Protein AF-A0A7S2DSS5-F1 (afdb_monomer_lite)

Organism: NCBI:txid3111310

pLDDT: mean 73.94, std 18.76, range [40.56, 95.81]

Structure (mmCIF, N/CA/C/O backbone):
data_AF-A0A7S2DSS5-F1
#
_entry.id   AF-A0A7S2DSS5-F1
#
loop_
_atom_site.group_PDB
_atom_site.id
_atom_site.type_symbol
_atom_site.label_atom_id
_atom_site.label_alt_id
_atom_site.label_comp_id
_atom_site.label_asym_id
_atom_site.label_entity_id
_atom_site.label_seq_id
_atom_site.pdbx_PDB_ins_code
_atom_site.Cartn_x
_atom_site.Cartn_y
_atom_site.Cartn_z
_atom_site.occupancy
_atom_site.B_iso_or_equiv
_atom_site.auth_seq_id
_atom_site.auth_comp_id
_atom_site.auth_asym_id
_atom_site.auth_atom_id
_atom_site.pdbx_PDB_model_num
ATOM 1 N N . ALA A 1 1 ? -28.176 -1.230 -35.139 1.00 55.59 1 ALA A N 1
ATOM 2 C CA . ALA A 1 1 ? -26.857 -0.578 -35.234 1.00 55.59 1 ALA A CA 1
ATOM 3 C C . ALA A 1 1 ? -26.968 0.792 -34.585 1.00 55.59 1 ALA A C 1
ATOM 5 O O . ALA A 1 1 ? -27.750 1.563 -35.108 1.00 55.59 1 ALA A O 1
ATOM 6 N N . LEU A 1 2 ? -26.308 1.023 -33.441 1.00 51.38 2 LEU A N 1
ATOM 7 C CA . LEU A 1 2 ? -25.935 2.327 -32.844 1.00 51.38 2 LEU A CA 1
ATOM 8 C C . LEU A 1 2 ? -25.692 2.121 -31.335 1.00 51.38 2 LEU A C 1
ATOM 10 O O . LEU A 1 2 ? -26.620 2.319 -30.573 1.00 51.38 2 LEU A O 1
ATOM 14 N N . ILE A 1 3 ? -24.491 1.694 -30.916 1.00 51.97 3 ILE A N 1
ATOM 15 C CA . ILE A 1 3 ? -23.850 2.075 -29.632 1.00 51.97 3 ILE A CA 1
ATOM 16 C C . ILE A 1 3 ? -22.338 1.823 -29.796 1.00 51.97 3 ILE A C 1
ATOM 18 O O . ILE A 1 3 ? -21.829 0.750 -29.481 1.00 51.97 3 ILE A O 1
ATOM 22 N N . ARG A 1 4 ? -21.611 2.786 -30.363 1.00 50.44 4 ARG A N 1
ATOM 23 C CA . ARG A 1 4 ? -20.139 2.837 -30.362 1.00 50.44 4 ARG A CA 1
ATOM 24 C C . ARG A 1 4 ? -19.722 4.304 -30.360 1.00 50.44 4 ARG A C 1
ATOM 26 O O . ARG A 1 4 ? -19.337 4.789 -31.407 1.00 50.44 4 ARG A O 1
ATOM 33 N N . ASP A 1 5 ? -19.861 5.010 -29.236 1.00 52.84 5 ASP A N 1
ATOM 34 C CA . ASP A 1 5 ? -19.267 6.356 -29.121 1.00 52.84 5 ASP A CA 1
ATOM 35 C C . ASP A 1 5 ? -19.234 6.918 -27.688 1.00 52.84 5 ASP A C 1
ATOM 37 O O . ASP A 1 5 ? -19.815 7.957 -27.402 1.00 52.84 5 ASP A O 1
ATOM 41 N N . ILE A 1 6 ? -18.564 6.240 -26.745 1.00 56.16 6 ILE A N 1
ATOM 42 C CA . ILE A 1 6 ? -18.163 6.879 -25.471 1.00 56.16 6 ILE A CA 1
ATOM 43 C C . ILE A 1 6 ? -16.797 6.345 -25.017 1.00 56.16 6 ILE A C 1
ATOM 45 O O . ILE A 1 6 ? -16.679 5.705 -23.979 1.00 56.16 6 ILE A O 1
ATOM 49 N N . ILE A 1 7 ? -15.743 6.578 -25.804 1.00 50.06 7 ILE A N 1
ATOM 50 C CA . ILE A 1 7 ? -14.357 6.521 -25.306 1.00 50.06 7 ILE A CA 1
ATOM 51 C C . ILE A 1 7 ? -13.572 7.651 -25.983 1.00 50.06 7 ILE A C 1
ATOM 53 O O . ILE A 1 7 ? -13.015 7.473 -27.063 1.00 50.06 7 ILE A O 1
ATOM 57 N N . GLN A 1 8 ? -13.525 8.829 -25.354 1.00 49.34 8 GLN A N 1
ATOM 58 C CA . GLN A 1 8 ? -12.564 9.869 -25.730 1.00 49.34 8 GLN A CA 1
ATOM 59 C C . GLN A 1 8 ? -11.230 9.663 -24.984 1.00 49.34 8 GLN A C 1
ATOM 61 O O . GLN A 1 8 ? -11.233 9.484 -23.763 1.00 49.34 8 GLN A O 1
ATOM 66 N N . PRO A 1 9 ? -10.075 9.725 -25.674 1.00 49.22 9 PRO A N 1
ATOM 67 C CA . PRO A 1 9 ? -8.762 9.614 -25.051 1.00 49.22 9 PRO A CA 1
ATOM 68 C C . PRO A 1 9 ? -8.318 10.939 -24.409 1.00 49.22 9 PRO A C 1
ATOM 70 O O . PRO A 1 9 ? -8.118 11.953 -25.075 1.00 49.22 9 PRO A O 1
ATOM 73 N N . ARG A 1 10 ? -8.085 10.906 -23.092 1.00 48.00 10 ARG A N 1
ATOM 74 C CA . ARG A 1 10 ? -7.513 11.996 -22.281 1.00 48.00 10 ARG A CA 1
ATOM 75 C C . ARG A 1 10 ? -5.992 12.085 -22.480 1.00 48.00 10 ARG A C 1
ATOM 77 O O . ARG A 1 10 ? -5.217 11.859 -21.557 1.00 48.00 10 ARG A O 1
ATOM 84 N N . ALA A 1 11 ? -5.567 12.383 -23.703 1.00 49.56 11 ALA A N 1
ATOM 85 C CA . ALA A 1 11 ? -4.169 12.578 -24.065 1.00 49.56 11 ALA A CA 1
ATOM 86 C C . ALA A 1 11 ? -3.998 13.968 -24.678 1.00 49.56 11 ALA A C 1
ATOM 88 O O . ALA A 1 11 ? -4.192 14.114 -25.877 1.00 49.56 11 ALA A O 1
ATOM 89 N N . GLN A 1 12 ? -3.688 14.970 -23.844 1.00 51.69 12 GLN A N 1
ATOM 90 C CA . GLN A 1 12 ? -2.919 16.182 -24.186 1.00 51.69 12 GLN A CA 1
ATOM 91 C C . GLN A 1 12 ? -3.004 17.222 -23.057 1.00 51.69 12 GLN A C 1
ATOM 93 O O . GLN A 1 12 ? -3.982 17.955 -22.959 1.00 51.69 12 GLN A O 1
ATOM 98 N N . ARG A 1 13 ? -1.967 17.290 -22.211 1.00 50.69 13 ARG A N 1
ATOM 99 C CA . ARG A 1 13 ? -1.406 18.531 -21.631 1.00 50.69 13 ARG A CA 1
ATOM 100 C C . ARG A 1 13 ? -0.363 18.174 -20.578 1.00 50.69 13 ARG A C 1
ATOM 102 O O . ARG A 1 13 ? -0.703 17.997 -19.418 1.00 50.69 13 ARG A O 1
ATOM 109 N N . LEU A 1 14 ? 0.887 18.048 -21.006 1.00 45.59 14 LEU A N 1
ATOM 110 C CA . LEU A 1 14 ? 2.090 18.286 -20.196 1.00 45.59 14 LEU A CA 1
ATOM 111 C C . LEU A 1 14 ? 3.298 18.243 -21.143 1.00 45.59 14 LEU A C 1
ATOM 113 O O . LEU A 1 14 ? 4.186 17.406 -21.047 1.00 45.59 14 LEU A O 1
ATOM 117 N N . GLU A 1 15 ? 3.266 19.146 -22.118 1.00 48.09 15 GLU A N 1
ATOM 118 C CA . GLU A 1 15 ? 4.463 19.653 -22.785 1.00 48.09 15 GLU A CA 1
ATOM 119 C C . GLU A 1 15 ? 4.741 21.034 -22.176 1.00 48.09 15 GLU A C 1
ATOM 121 O O . GLU A 1 15 ? 3.801 21.760 -21.853 1.00 48.09 15 GLU A O 1
ATOM 126 N N . ALA A 1 16 ? 6.024 21.371 -22.054 1.00 46.16 16 ALA A N 1
ATOM 127 C CA . ALA A 1 16 ? 6.599 22.570 -21.437 1.00 46.16 16 ALA A CA 1
ATOM 128 C C . ALA A 1 16 ? 6.760 22.539 -19.903 1.00 46.16 16 ALA A C 1
ATOM 130 O O . ALA A 1 16 ? 5.975 23.104 -19.153 1.00 46.16 16 ALA A O 1
ATOM 131 N N . SER A 1 17 ? 7.871 21.965 -19.437 1.00 44.16 17 SER A N 1
ATOM 132 C CA . SER A 1 17 ? 8.962 22.816 -18.936 1.00 44.16 17 SER A CA 1
ATOM 133 C C . SER A 1 17 ? 10.224 21.972 -18.760 1.00 44.16 17 SER A C 1
ATOM 135 O O . SER A 1 17 ? 10.421 21.280 -17.763 1.00 44.16 17 SER A O 1
ATOM 137 N N . LYS A 1 18 ? 11.048 21.966 -19.808 1.00 53.09 18 LYS A N 1
ATOM 138 C CA . LYS A 1 18 ? 12.417 21.461 -19.772 1.00 53.09 18 LYS A CA 1
ATOM 139 C C . LYS A 1 18 ? 13.346 22.621 -19.386 1.00 53.09 18 LYS A C 1
ATOM 141 O O . LYS A 1 18 ? 13.105 23.748 -19.800 1.00 53.09 18 LYS A O 1
ATOM 146 N N . HIS A 1 19 ? 14.455 22.264 -18.740 1.00 43.84 19 HIS A N 1
ATOM 147 C CA . HIS A 1 19 ? 15.714 23.015 -18.615 1.00 43.84 19 HIS A CA 1
ATOM 148 C C . HIS A 1 19 ? 15.809 24.154 -17.587 1.00 43.84 19 HIS A C 1
ATOM 150 O O . HIS A 1 19 ? 15.475 25.297 -17.864 1.00 43.84 19 HIS A O 1
ATOM 156 N N . ALA A 1 20 ? 16.475 23.844 -16.474 1.00 46.91 20 ALA A N 1
ATOM 157 C CA . ALA A 1 20 ? 17.648 24.570 -15.970 1.00 46.91 20 ALA A CA 1
ATOM 158 C C . ALA A 1 20 ? 18.349 23.617 -14.973 1.00 46.91 20 ALA A C 1
ATOM 160 O O . ALA A 1 20 ? 17.708 23.147 -14.042 1.00 46.91 20 ALA A O 1
ATOM 161 N N . ALA A 1 21 ? 19.524 23.062 -15.302 1.00 46.91 21 ALA A N 1
ATOM 162 C CA . ALA A 1 21 ? 20.836 23.645 -14.972 1.00 46.91 21 ALA A CA 1
ATOM 163 C C . ALA A 1 21 ? 21.156 23.447 -13.471 1.00 46.91 21 ALA A C 1
ATOM 165 O O . ALA A 1 21 ? 20.310 23.680 -12.627 1.00 46.91 21 ALA A O 1
ATOM 166 N N . TYR A 1 22 ? 22.331 23.053 -13.005 1.00 45.12 22 TYR A N 1
ATOM 167 C CA . TYR A 1 22 ? 23.615 22.701 -13.587 1.00 45.12 22 TYR A CA 1
ATOM 168 C C . TYR A 1 22 ? 24.435 22.183 -12.391 1.00 45.12 22 TYR A C 1
ATOM 170 O O . TYR A 1 22 ? 24.311 22.688 -11.277 1.00 45.12 22 TYR A O 1
ATOM 178 N N . THR A 1 23 ? 25.240 21.159 -12.638 1.00 53.72 23 THR A N 1
ATOM 179 C CA . THR A 1 23 ? 26.451 20.745 -11.914 1.00 53.72 23 THR A CA 1
ATOM 180 C C . THR A 1 23 ? 27.024 21.702 -10.859 1.00 53.72 23 THR A C 1
ATOM 182 O O . THR A 1 23 ? 27.485 22.778 -11.217 1.00 53.72 23 THR A O 1
ATOM 185 N N . HIS A 1 24 ? 27.203 21.208 -9.625 1.00 58.50 24 HIS A N 1
ATOM 186 C CA . HIS A 1 24 ? 28.428 21.441 -8.847 1.00 58.50 24 HIS A CA 1
ATOM 187 C C . HIS A 1 24 ? 28.822 20.195 -8.044 1.00 58.50 24 HIS A C 1
ATOM 189 O O . HIS A 1 24 ? 28.318 19.898 -6.967 1.00 58.50 24 HIS A O 1
ATOM 195 N N . PHE A 1 25 ? 29.780 19.485 -8.629 1.00 52.50 25 PHE A N 1
ATOM 196 C CA . PHE A 1 25 ? 30.703 18.558 -7.998 1.00 52.50 25 PHE A CA 1
ATOM 197 C C . PHE A 1 25 ? 31.630 19.333 -7.048 1.00 52.50 25 PHE A C 1
ATOM 199 O O . PHE A 1 25 ? 32.259 20.307 -7.472 1.00 52.50 25 PHE A O 1
ATOM 206 N N . ARG A 1 26 ? 31.773 18.899 -5.790 1.00 45.66 26 ARG A N 1
ATOM 207 C CA . ARG A 1 26 ? 32.958 19.243 -4.991 1.00 45.66 26 ARG A CA 1
ATOM 208 C C . ARG A 1 26 ? 33.331 18.117 -4.031 1.00 45.66 26 ARG A C 1
ATOM 210 O O . ARG A 1 26 ? 32.626 17.826 -3.073 1.00 45.66 26 ARG A O 1
ATOM 217 N N . GLN A 1 27 ? 34.470 17.510 -4.345 1.00 52.31 27 GLN A N 1
ATOM 218 C CA . GLN A 1 27 ? 35.274 16.651 -3.484 1.00 52.31 27 GLN A CA 1
ATOM 219 C C . GLN A 1 27 ? 35.681 17.383 -2.196 1.00 52.31 27 GLN A C 1
ATOM 221 O O . GLN A 1 27 ? 35.938 18.588 -2.224 1.00 52.31 27 GLN A O 1
ATOM 226 N N . GLY A 1 28 ? 35.831 16.637 -1.100 1.00 40.56 28 GLY A N 1
ATOM 227 C CA . GLY A 1 28 ? 36.465 17.152 0.110 1.00 40.56 28 GLY A CA 1
ATOM 228 C C . GLY A 1 28 ? 36.503 16.164 1.274 1.00 40.56 28 GLY A C 1
ATOM 229 O O . GLY A 1 28 ? 35.614 16.179 2.110 1.00 40.56 28 GLY A O 1
ATOM 230 N N . SER A 1 29 ? 37.586 15.386 1.326 1.00 44.62 29 SER A N 1
ATOM 231 C CA . SER A 1 29 ? 38.354 15.067 2.544 1.00 44.62 29 SER A CA 1
ATOM 232 C C . SER A 1 29 ? 37.730 14.185 3.641 1.00 44.62 29 SER A C 1
ATOM 234 O O . SER A 1 29 ? 37.061 14.666 4.543 1.00 44.62 29 SER A O 1
ATOM 236 N N . SER A 1 30 ? 38.065 12.892 3.564 1.00 45.38 30 SER A N 1
ATOM 237 C CA . SER A 1 30 ? 38.854 12.079 4.518 1.00 45.38 30 SER A CA 1
ATOM 238 C C . SER A 1 30 ? 38.719 12.222 6.055 1.00 45.38 30 SER A C 1
ATOM 240 O O . SER A 1 30 ? 38.438 13.290 6.589 1.00 45.38 30 SER A O 1
ATOM 242 N N . PRO A 1 31 ? 38.989 11.115 6.784 1.00 60.66 31 PRO A N 1
ATOM 243 C CA . PRO A 1 31 ? 38.474 10.832 8.119 1.00 60.66 31 PRO A CA 1
ATOM 244 C C . PRO A 1 31 ? 39.375 11.383 9.228 1.00 60.66 31 PRO A C 1
ATOM 246 O O . PRO A 1 31 ? 40.586 11.506 9.047 1.00 60.66 31 PRO A O 1
ATOM 249 N N . SER A 1 32 ? 38.801 11.637 10.409 1.00 47.59 32 SER A N 1
ATOM 250 C CA . SER A 1 32 ? 39.594 11.872 11.616 1.00 47.59 32 SER A CA 1
ATOM 251 C C . SER A 1 32 ? 39.159 10.978 12.768 1.00 47.59 32 SER A C 1
ATOM 253 O O . SER A 1 32 ? 37.985 10.845 13.108 1.00 47.59 32 SER A O 1
ATOM 255 N N . SER A 1 33 ? 40.192 10.345 13.297 1.00 46.09 33 SER A N 1
ATOM 256 C CA . SER A 1 33 ? 40.263 9.302 14.296 1.00 46.09 33 SER A CA 1
ATOM 257 C C . SER A 1 33 ? 39.979 9.806 15.717 1.00 46.09 33 SER A C 1
ATOM 259 O O . SER A 1 33 ? 40.305 10.935 16.071 1.00 46.09 33 SER A O 1
ATOM 261 N N . SER A 1 34 ? 39.521 8.860 16.546 1.00 52.56 34 SER A N 1
ATOM 262 C CA . SER A 1 34 ? 39.812 8.692 17.983 1.00 52.56 34 SER A CA 1
ATOM 263 C C . SER A 1 34 ? 39.414 9.790 18.979 1.00 52.56 34 SER A C 1
ATOM 265 O O . SER A 1 34 ? 40.068 10.822 19.068 1.00 52.56 34 SER A O 1
ATOM 267 N N . ASN A 1 35 ? 38.516 9.440 19.913 1.00 49.06 35 ASN A N 1
ATOM 268 C CA . ASN A 1 35 ? 38.960 9.240 21.301 1.00 49.06 35 ASN A CA 1
ATOM 269 C C . ASN A 1 35 ? 37.958 8.417 22.145 1.00 49.06 35 ASN A C 1
ATOM 271 O O . ASN A 1 35 ? 36.765 8.723 22.131 1.00 49.06 35 ASN A O 1
ATOM 275 N N . PRO A 1 36 ? 38.413 7.415 22.921 1.00 60.03 36 PRO A N 1
ATOM 276 C CA . PRO A 1 36 ? 37.604 6.741 23.927 1.00 60.03 36 PRO A CA 1
ATOM 277 C C . PRO A 1 36 ? 37.648 7.518 25.251 1.00 60.03 36 PRO A C 1
ATOM 279 O O . PRO A 1 36 ? 38.687 8.051 25.641 1.00 60.03 36 PRO A O 1
ATOM 282 N N . ARG A 1 37 ? 36.538 7.539 25.995 1.00 52.72 37 ARG A N 1
ATOM 283 C CA . ARG A 1 37 ? 36.549 7.971 27.399 1.00 52.72 37 ARG A CA 1
ATOM 284 C C . ARG A 1 37 ? 35.699 7.023 28.246 1.00 52.72 37 ARG A C 1
ATOM 286 O O . ARG A 1 37 ? 34.478 7.035 28.105 1.00 52.72 37 ARG A O 1
ATOM 293 N N . PRO A 1 38 ? 36.308 6.205 29.120 1.00 62.97 38 PRO A N 1
ATOM 294 C CA . PRO A 1 38 ? 35.579 5.469 30.134 1.00 62.97 38 PRO A CA 1
ATOM 295 C C . PRO A 1 38 ? 35.431 6.372 31.363 1.00 62.97 38 PRO A C 1
ATOM 297 O O . PRO A 1 38 ? 36.423 6.799 31.949 1.00 62.97 38 PRO A O 1
ATOM 300 N N . HIS A 1 39 ? 34.197 6.660 31.770 1.00 59.38 39 HIS A N 1
ATOM 301 C CA . HIS A 1 39 ? 33.927 7.165 33.113 1.00 59.38 39 HIS A CA 1
ATOM 302 C C . HIS A 1 39 ? 33.005 6.191 33.837 1.00 59.38 39 HIS A C 1
ATOM 304 O O . HIS A 1 39 ? 31.851 5.995 33.467 1.00 59.38 39 HIS A O 1
ATOM 310 N N . GLN A 1 40 ? 33.582 5.554 34.854 1.00 55.81 40 GLN A N 1
ATOM 311 C CA . GLN A 1 40 ? 32.898 4.758 35.860 1.00 55.81 40 GLN A CA 1
ATOM 312 C C . GLN A 1 40 ? 32.123 5.647 36.848 1.00 55.81 40 GLN A C 1
ATOM 314 O O . GLN A 1 40 ? 32.639 6.690 37.239 1.00 55.81 40 GLN A O 1
ATOM 319 N N . ALA A 1 41 ? 30.986 5.093 37.307 1.00 49.59 41 ALA A N 1
ATOM 320 C CA . ALA A 1 41 ? 30.398 5.134 38.663 1.00 49.59 41 ALA A CA 1
ATOM 321 C C . ALA A 1 41 ? 29.916 6.505 39.217 1.00 49.59 41 ALA A C 1
ATOM 323 O O . ALA A 1 41 ? 30.581 7.515 39.015 1.00 49.59 41 ALA A O 1
ATOM 324 N N . PRO A 1 42 ? 28.765 6.572 39.934 1.00 56.28 42 PRO A N 1
ATOM 325 C CA . PRO A 1 42 ? 28.512 5.760 41.128 1.00 56.28 42 PRO A CA 1
ATOM 326 C C . PRO A 1 42 ? 27.135 5.081 41.224 1.00 56.28 42 PRO A C 1
ATOM 328 O O . PRO A 1 42 ? 26.122 5.529 40.692 1.00 56.28 42 PRO A O 1
ATOM 331 N N . GLN A 1 43 ? 27.132 3.985 41.987 1.00 67.69 43 GLN A N 1
ATOM 332 C CA . GLN A 1 43 ? 25.953 3.427 42.638 1.00 67.69 43 GLN A CA 1
ATOM 333 C C . GLN A 1 43 ? 25.302 4.478 43.540 1.00 67.69 43 GLN A C 1
ATOM 335 O O . GLN A 1 43 ? 26.025 5.196 44.217 1.00 67.69 43 GLN A O 1
ATOM 340 N N . PHE A 1 44 ? 23.971 4.523 43.589 1.00 57.38 44 PHE A N 1
ATOM 341 C CA . PHE A 1 44 ? 23.166 4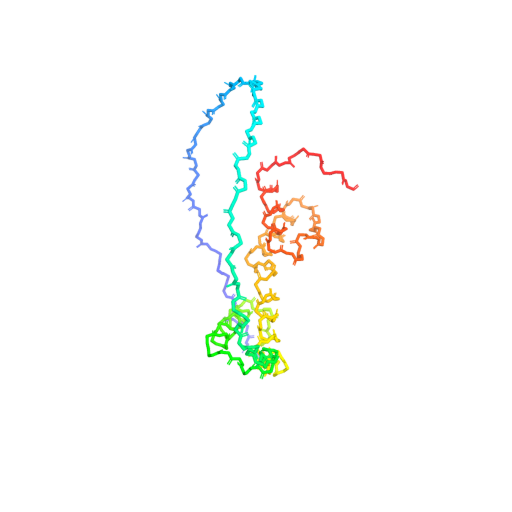.576 44.818 1.00 57.38 44 PHE A CA 1
ATOM 342 C C . PHE A 1 44 ? 21.701 4.828 44.444 1.00 57.38 44 PHE A C 1
ATOM 344 O O . PHE A 1 44 ? 21.374 5.856 43.859 1.00 57.38 44 PHE A O 1
ATOM 351 N N . ARG A 1 45 ? 20.820 3.907 44.845 1.00 51.94 45 ARG A N 1
ATOM 352 C CA . ARG A 1 45 ? 19.738 4.130 45.824 1.00 51.94 45 ARG A CA 1
ATOM 353 C C . ARG A 1 45 ? 18.635 3.103 45.575 1.00 51.94 45 ARG A C 1
ATOM 355 O O . ARG A 1 45 ? 17.784 3.273 44.710 1.00 51.94 45 ARG A O 1
ATOM 362 N N . GLN A 1 46 ? 18.666 2.032 46.367 1.00 60.91 46 GLN A N 1
ATOM 363 C CA . GLN A 1 46 ? 17.504 1.173 46.559 1.00 60.91 46 GLN A CA 1
ATOM 364 C C . GLN A 1 46 ? 16.377 2.045 47.122 1.00 60.91 46 GLN A C 1
ATOM 366 O O . GLN A 1 46 ? 16.459 2.520 48.255 1.00 60.91 46 GLN A O 1
ATOM 371 N N . GLN A 1 47 ? 15.349 2.300 46.318 1.00 62.91 47 GLN A N 1
ATOM 372 C CA . GLN A 1 47 ? 14.056 2.724 46.829 1.00 62.91 47 GLN A CA 1
ATOM 373 C C . GLN A 1 47 ? 13.072 1.592 46.580 1.00 62.91 47 GLN A C 1
ATOM 375 O O . GLN A 1 47 ? 12.845 1.161 45.450 1.00 62.91 47 GLN A O 1
ATOM 380 N N . HIS A 1 48 ? 12.564 1.088 47.699 1.00 59.06 48 HIS A N 1
ATOM 381 C CA . HIS A 1 48 ? 11.513 0.100 47.821 1.00 59.06 48 HIS A CA 1
ATOM 382 C C . HIS A 1 48 ? 10.354 0.462 46.895 1.00 59.06 48 HIS A C 1
ATOM 384 O O . HIS A 1 48 ? 9.584 1.383 47.165 1.00 59.06 48 HIS A O 1
ATOM 390 N N . SER A 1 49 ? 10.258 -0.261 45.783 1.00 57.19 49 SER A N 1
ATOM 391 C CA . SER A 1 49 ? 9.077 -0.220 44.936 1.00 57.19 49 SER A CA 1
ATOM 392 C C . SER A 1 49 ? 7.991 -0.981 45.678 1.00 57.19 49 SER A C 1
ATOM 394 O O . SER A 1 49 ? 8.044 -2.203 45.804 1.00 57.19 49 SER A O 1
ATOM 396 N N . PHE A 1 50 ? 7.048 -0.233 46.242 1.00 51.97 50 PHE A N 1
ATOM 397 C CA . PHE A 1 50 ? 5.768 -0.775 46.656 1.00 51.97 50 PHE A CA 1
ATOM 398 C C . PHE A 1 50 ? 5.175 -1.493 45.447 1.00 51.97 50 PHE A C 1
ATOM 400 O O . PHE A 1 50 ? 5.011 -0.883 44.391 1.00 51.97 50 PHE A O 1
ATOM 407 N N . ALA A 1 51 ? 4.911 -2.791 45.596 1.00 53.50 51 ALA A N 1
ATOM 408 C CA . ALA A 1 51 ? 4.154 -3.561 44.630 1.00 53.50 51 ALA A CA 1
ATOM 409 C C . ALA A 1 51 ? 2.777 -2.902 44.499 1.00 53.50 51 ALA A C 1
ATOM 411 O O . ALA A 1 51 ? 1.900 -3.077 45.345 1.00 53.50 51 ALA A O 1
ATOM 412 N N . THR A 1 52 ? 2.623 -2.072 43.469 1.00 65.06 52 THR A N 1
ATOM 413 C CA . THR A 1 52 ? 1.317 -1.646 42.984 1.00 65.06 52 THR A CA 1
ATOM 414 C C . THR A 1 52 ? 0.493 -2.909 42.764 1.00 65.06 52 THR A C 1
ATOM 416 O O . THR A 1 52 ? 1.027 -3.859 42.180 1.00 65.06 52 THR A O 1
ATOM 419 N N . PRO A 1 53 ? -0.757 -2.967 43.252 1.00 54.91 53 PRO A N 1
ATOM 420 C CA . PRO A 1 53 ? -1.611 -4.115 43.013 1.00 54.91 53 PRO A CA 1
ATOM 421 C C . PRO A 1 53 ? -1.639 -4.360 41.511 1.00 54.91 53 PRO A C 1
ATOM 423 O O . PRO A 1 53 ? -1.881 -3.430 40.744 1.00 54.91 53 PRO A O 1
ATOM 426 N N . THR A 1 54 ? -1.301 -5.588 41.126 1.00 60.41 54 THR A N 1
ATOM 427 C CA . THR A 1 54 ? -1.379 -6.102 39.765 1.00 60.41 54 THR A CA 1
ATOM 428 C C . THR A 1 54 ? -2.776 -5.804 39.241 1.00 60.41 54 THR A C 1
ATOM 430 O O . THR A 1 54 ? -3.726 -6.537 39.517 1.00 60.41 54 THR A O 1
ATOM 433 N N . GLU A 1 55 ? -2.908 -4.673 38.552 1.00 60.31 55 GLU A N 1
ATOM 434 C CA . GLU A 1 55 ? -4.063 -4.354 37.741 1.00 60.31 55 GLU A CA 1
ATOM 435 C C . GLU A 1 55 ? -4.181 -5.528 36.782 1.00 60.31 55 GLU A C 1
ATOM 437 O O . GLU A 1 55 ? -3.248 -5.843 36.042 1.00 60.31 55 GLU A O 1
ATOM 442 N N . PHE A 1 56 ? -5.268 -6.276 36.932 1.00 56.56 56 PHE A N 1
ATOM 443 C CA . PHE A 1 56 ? -5.589 -7.420 36.106 1.00 56.56 56 PHE A CA 1
ATOM 444 C C . PHE A 1 56 ? -5.786 -6.851 34.696 1.00 56.56 56 PHE A C 1
ATOM 446 O O . PHE A 1 56 ? -6.887 -6.428 34.346 1.00 56.56 56 PHE A O 1
ATOM 453 N N . GLU A 1 57 ? -4.695 -6.716 33.932 1.00 56.97 57 GLU A N 1
ATOM 454 C CA . GLU A 1 57 ? -4.727 -6.291 32.539 1.00 56.97 57 GLU A CA 1
ATOM 455 C C . GLU A 1 57 ? -5.560 -7.334 31.808 1.00 56.97 57 GLU A C 1
ATOM 457 O O . GLU A 1 57 ? -5.085 -8.410 31.440 1.00 56.97 57 GLU A O 1
ATOM 462 N N . ALA A 1 58 ? -6.845 -7.026 31.646 1.00 61.94 58 ALA A N 1
ATOM 463 C CA . ALA A 1 58 ? -7.707 -7.764 30.754 1.00 61.94 58 ALA A CA 1
ATOM 464 C C . ALA A 1 58 ? -6.980 -7.849 29.403 1.00 61.94 58 ALA A C 1
ATOM 466 O O . ALA A 1 58 ? -6.449 -6.830 28.941 1.00 61.94 58 ALA A O 1
ATOM 467 N N . PRO A 1 59 ? -6.907 -9.038 28.782 1.00 61.72 59 PRO A N 1
ATOM 468 C CA . PRO A 1 59 ? -6.172 -9.222 27.543 1.00 61.72 59 PRO A CA 1
ATOM 469 C C . PRO A 1 59 ? -6.692 -8.219 26.510 1.00 61.72 59 PRO A C 1
ATOM 471 O O . PRO A 1 59 ? -7.826 -8.314 26.033 1.00 61.72 59 PRO A O 1
ATOM 474 N N . LYS A 1 60 ? -5.856 -7.223 26.185 1.00 60.34 60 LYS A N 1
ATOM 475 C CA . LYS A 1 60 ? -6.164 -6.105 25.274 1.00 60.34 60 LYS A CA 1
ATOM 476 C C . LYS A 1 60 ? -6.662 -6.574 23.896 1.00 60.34 60 LYS A C 1
ATOM 478 O O . LYS A 1 60 ? -7.304 -5.793 23.194 1.00 60.34 60 LYS A O 1
ATOM 483 N N . SER A 1 61 ? -6.434 -7.841 23.546 1.00 61.47 61 SER A N 1
ATOM 484 C CA . SER A 1 61 ? -6.897 -8.514 22.327 1.00 61.47 61 SER A CA 1
ATOM 485 C C . SER A 1 61 ? -8.423 -8.646 22.191 1.00 61.47 61 SER A C 1
ATOM 487 O O . SER A 1 61 ? -8.906 -8.829 21.078 1.00 61.47 61 SER A O 1
ATOM 489 N N . GLN A 1 62 ? -9.211 -8.506 23.267 1.00 68.44 62 GLN A N 1
ATOM 490 C CA . GLN A 1 62 ? -10.687 -8.571 23.192 1.00 68.44 62 GLN A CA 1
ATOM 491 C C . GLN A 1 62 ? -11.394 -7.210 23.170 1.00 68.44 62 GLN A C 1
ATOM 493 O O . GLN A 1 62 ? -12.624 -7.152 23.156 1.00 68.44 62 GLN A O 1
ATOM 498 N N . MET A 1 63 ? -10.657 -6.098 23.156 1.00 77.56 63 MET A N 1
ATOM 499 C CA . MET A 1 63 ? -11.303 -4.791 23.071 1.00 77.56 63 MET A CA 1
ATOM 500 C C . MET A 1 63 ? -11.909 -4.573 21.681 1.00 77.56 63 MET A C 1
ATOM 502 O O . MET A 1 63 ? -11.296 -4.881 20.654 1.00 77.56 63 MET A O 1
ATOM 506 N N . ALA A 1 64 ? -13.110 -3.992 21.662 1.00 87.62 64 ALA A N 1
ATOM 507 C CA . ALA A 1 64 ? -13.748 -3.552 20.431 1.00 87.62 64 ALA A CA 1
ATOM 508 C C . ALA A 1 64 ? -12.837 -2.558 19.672 1.00 87.62 64 ALA A C 1
ATOM 510 O O . ALA A 1 64 ? -12.124 -1.766 20.305 1.00 87.62 64 ALA A O 1
ATOM 511 N N . PRO A 1 65 ? -12.845 -2.576 18.327 1.00 90.62 65 PRO A N 1
ATOM 512 C CA . PRO A 1 65 ? -12.152 -1.588 17.510 1.00 90.62 65 PRO A CA 1
ATOM 513 C C . PRO A 1 65 ? -12.524 -0.161 17.902 1.00 90.62 65 PRO A C 1
ATOM 515 O O . PRO A 1 65 ? -13.688 0.155 18.149 1.00 90.62 65 PRO A O 1
ATOM 518 N N . THR A 1 66 ? -11.542 0.736 17.902 1.00 93.19 66 THR A N 1
ATOM 519 C CA . THR A 1 66 ? -11.828 2.156 18.122 1.00 93.19 66 THR A CA 1
ATOM 520 C C . THR A 1 66 ? -12.485 2.772 16.885 1.00 93.19 66 THR A C 1
ATOM 522 O O . THR A 1 66 ? -12.175 2.409 15.748 1.00 93.19 66 THR A O 1
ATOM 525 N N . GLU A 1 67 ? -13.338 3.780 17.084 1.00 94.62 67 GLU A N 1
ATOM 526 C CA . GLU A 1 67 ? -13.988 4.505 15.982 1.00 94.62 67 GLU A CA 1
ATOM 527 C C . GLU A 1 67 ? -12.967 5.105 14.997 1.00 94.62 67 GLU A C 1
ATOM 529 O O . GLU A 1 67 ? -13.170 5.101 13.782 1.00 94.62 67 GLU A O 1
ATOM 534 N N . LYS A 1 68 ? -11.814 5.558 15.508 1.00 93.69 68 LYS A N 1
ATOM 535 C CA . LYS A 1 68 ? -10.712 6.074 14.686 1.00 93.69 68 LYS A CA 1
ATOM 536 C C . LYS A 1 68 ? -10.151 5.013 13.737 1.00 93.69 68 LYS A C 1
ATOM 538 O O . LYS A 1 68 ? -9.924 5.327 12.572 1.00 93.69 68 LYS A O 1
ATOM 543 N N . GLN A 1 69 ? -9.950 3.782 14.210 1.00 93.44 69 GLN A N 1
ATOM 544 C CA . GLN A 1 69 ? -9.467 2.678 13.373 1.00 93.44 69 GLN A CA 1
ATOM 545 C C . GLN A 1 69 ? -10.496 2.313 12.300 1.00 93.44 69 GLN A C 1
ATOM 547 O O . GLN A 1 69 ? -10.138 2.210 11.130 1.00 93.44 69 GLN A O 1
ATOM 552 N N . LEU A 1 70 ? -11.780 2.217 12.664 1.00 93.88 70 LEU A N 1
ATOM 553 C CA . LEU A 1 70 ? -12.861 1.950 11.707 1.00 93.88 70 LEU A CA 1
ATOM 554 C C . LEU A 1 70 ? -12.938 3.025 10.616 1.00 93.88 70 LEU A C 1
ATOM 556 O O . LEU A 1 70 ? -13.037 2.706 9.432 1.00 93.88 70 LEU A O 1
ATOM 560 N N . ASN A 1 71 ? -12.851 4.301 10.997 1.00 95.12 71 ASN A N 1
ATOM 561 C CA . ASN A 1 71 ? -12.846 5.407 10.043 1.00 95.12 71 ASN A CA 1
ATOM 562 C C . ASN A 1 71 ? -11.600 5.402 9.146 1.00 95.12 71 ASN A C 1
ATOM 564 O O . ASN A 1 71 ? -11.705 5.742 7.967 1.00 95.12 71 ASN A O 1
ATOM 568 N N . LEU A 1 72 ? -10.434 5.011 9.669 1.00 93.94 72 LEU A N 1
ATOM 569 C CA . LEU A 1 72 ? -9.212 4.888 8.875 1.00 93.94 72 LEU A CA 1
ATOM 570 C C . LEU A 1 72 ? -9.318 3.751 7.850 1.00 93.94 72 LEU A C 1
ATOM 572 O O . LEU A 1 72 ? -9.050 3.987 6.675 1.00 93.94 72 LEU A O 1
ATOM 576 N N . VAL A 1 73 ? -9.780 2.565 8.258 1.00 94.44 73 VAL A N 1
ATOM 577 C CA . VAL A 1 73 ? -9.991 1.429 7.344 1.00 94.44 73 VAL A CA 1
ATOM 578 C C . VAL A 1 73 ? -10.975 1.786 6.240 1.00 94.44 73 VAL A C 1
ATOM 580 O O . VAL A 1 73 ? -10.673 1.561 5.075 1.00 94.44 73 VAL A O 1
ATOM 583 N N . LYS A 1 74 ? -12.115 2.409 6.569 1.00 93.38 74 LYS A N 1
ATOM 584 C CA . LYS A 1 74 ? -13.094 2.852 5.561 1.00 93.38 74 LYS A CA 1
ATOM 585 C C . LYS A 1 74 ? -12.472 3.791 4.526 1.00 93.38 74 LYS A C 1
ATOM 587 O O . LYS A 1 74 ? -12.732 3.638 3.337 1.00 93.38 74 LYS A O 1
ATOM 592 N N . L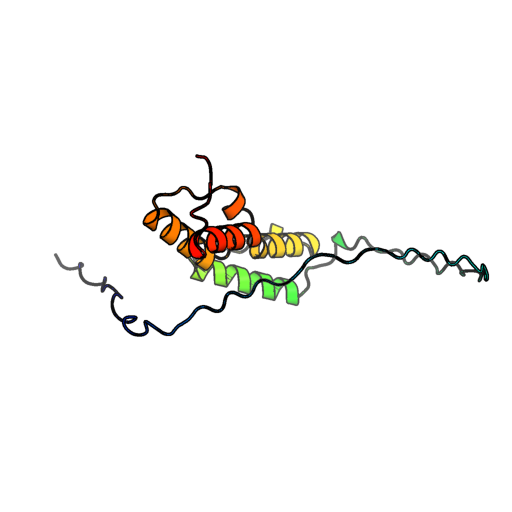YS A 1 75 ? -11.632 4.737 4.964 1.00 93.44 75 LYS A N 1
ATOM 593 C CA . LYS A 1 75 ? -10.919 5.656 4.062 1.00 93.44 75 LYS A CA 1
ATOM 594 C C . LYS A 1 75 ? -9.916 4.924 3.172 1.00 93.44 75 LYS A C 1
ATOM 596 O O . LYS A 1 75 ? -9.908 5.167 1.971 1.00 93.44 75 LYS A O 1
ATOM 601 N N . LEU A 1 76 ? -9.096 4.041 3.744 1.00 90.31 76 LEU A N 1
ATOM 602 C CA . LEU A 1 76 ? -8.106 3.265 2.990 1.00 90.31 76 LEU A CA 1
ATOM 603 C C . LEU A 1 76 ? -8.779 2.313 1.990 1.00 90.31 76 LEU A C 1
ATOM 605 O O . LEU A 1 76 ? -8.329 2.202 0.854 1.00 90.31 76 LEU A O 1
ATOM 609 N N . TRP A 1 77 ? -9.889 1.684 2.376 1.00 89.69 77 TRP A N 1
ATOM 610 C CA . TRP A 1 77 ? -10.669 0.801 1.509 1.00 89.69 77 TRP A CA 1
ATOM 611 C C . TRP A 1 77 ? -11.320 1.558 0.349 1.00 89.69 77 TRP A C 1
ATOM 613 O O . TRP A 1 77 ? -11.162 1.166 -0.803 1.00 89.69 77 TRP A O 1
ATOM 623 N N . ALA A 1 78 ? -11.979 2.687 0.631 1.00 88.81 78 ALA A N 1
ATOM 624 C CA . ALA A 1 78 ? -12.543 3.554 -0.405 1.00 88.81 78 ALA A CA 1
ATOM 625 C C . ALA A 1 78 ? -11.458 4.059 -1.370 1.00 88.81 78 ALA A C 1
ATOM 627 O O . ALA A 1 78 ? -11.657 4.095 -2.582 1.00 88.81 78 ALA A O 1
ATOM 628 N N . GLN A 1 79 ? -10.275 4.384 -0.845 1.00 88.00 79 GLN A N 1
ATOM 629 C CA . GLN A 1 79 ? -9.134 4.766 -1.666 1.00 88.00 79 GLN A CA 1
ATOM 630 C C . GLN A 1 79 ? -8.660 3.613 -2.571 1.00 88.00 79 GLN A C 1
ATOM 632 O O . GLN A 1 79 ? -8.335 3.851 -3.732 1.00 88.00 79 GLN A O 1
ATOM 637 N N . GLN A 1 80 ? -8.669 2.362 -2.099 1.00 84.88 80 GLN A N 1
ATOM 638 C CA . GLN A 1 80 ? -8.371 1.204 -2.951 1.00 84.88 80 GLN A CA 1
ATOM 639 C C . GLN A 1 80 ? -9.439 0.938 -4.024 1.00 84.88 80 GLN A C 1
ATOM 641 O O . GLN A 1 80 ? -9.079 0.527 -5.132 1.00 84.88 80 GLN A O 1
ATOM 646 N N . GLN A 1 81 ? -10.718 1.197 -3.730 1.00 85.69 81 GLN A N 1
ATOM 647 C CA . GLN A 1 81 ? -11.801 1.126 -4.719 1.00 85.69 81 GLN A CA 1
ATOM 648 C C . GLN A 1 81 ? -11.611 2.165 -5.829 1.00 85.69 81 GLN A C 1
ATOM 650 O O . GLN A 1 81 ? -11.665 1.814 -7.005 1.00 85.69 81 GLN A O 1
ATOM 655 N N . GLU A 1 82 ? -11.288 3.416 -5.479 1.00 84.19 82 GLU A N 1
ATOM 656 C CA . GLU A 1 82 ? -10.994 4.473 -6.463 1.00 84.19 82 GLU A CA 1
ATOM 657 C C . GLU A 1 82 ? -9.839 4.078 -7.400 1.00 84.19 82 GLU A C 1
ATOM 659 O O . GLU A 1 82 ? -9.812 4.427 -8.582 1.00 84.19 82 GLU A O 1
ATOM 664 N N . TRP A 1 83 ? -8.879 3.312 -6.885 1.00 79.69 83 TRP A N 1
ATOM 665 C CA . TRP A 1 83 ? -7.739 2.827 -7.656 1.00 79.69 83 TRP A CA 1
ATOM 666 C C . TRP A 1 83 ? -8.036 1.596 -8.518 1.00 79.69 83 TRP A C 1
ATOM 668 O O . TRP A 1 83 ? -7.186 1.220 -9.327 1.00 79.69 83 TRP A O 1
ATOM 678 N N . GLY A 1 84 ? -9.225 1.003 -8.391 1.00 78.56 84 GLY A N 1
ATOM 679 C CA . GLY A 1 84 ? -9.639 -0.184 -9.136 1.00 78.56 84 GLY A CA 1
ATOM 680 C C . GLY A 1 84 ? -8.960 -1.475 -8.676 1.00 78.56 84 GLY A C 1
ATOM 681 O O . GLY A 1 84 ? -8.970 -2.455 -9.416 1.00 78.56 84 GLY A O 1
ATOM 682 N N . ASN A 1 85 ? -8.362 -1.490 -7.478 1.00 72.81 85 ASN A N 1
ATOM 683 C CA . ASN A 1 85 ? -7.793 -2.710 -6.890 1.00 72.81 85 ASN A CA 1
ATOM 684 C C . ASN A 1 85 ? -8.880 -3.638 -6.332 1.00 72.81 85 ASN A C 1
ATOM 686 O O . ASN A 1 85 ? -8.655 -4.835 -6.175 1.00 72.81 85 ASN A O 1
ATOM 690 N N . ILE A 1 86 ? -10.045 -3.074 -6.017 1.00 77.75 86 ILE A N 1
ATOM 691 C CA . ILE A 1 86 ? -11.170 -3.759 -5.393 1.00 77.75 86 ILE A CA 1
ATOM 692 C C . ILE A 1 86 ? -12.419 -3.437 -6.214 1.00 77.75 86 ILE A C 1
ATOM 694 O O . ILE A 1 86 ? -12.602 -2.298 -6.645 1.00 77.75 86 ILE A O 1
ATOM 698 N N . THR A 1 87 ? -13.273 -4.431 -6.446 1.00 77.62 87 THR A N 1
ATOM 699 C CA . THR A 1 87 ? -14.569 -4.234 -7.109 1.00 77.62 87 THR A CA 1
ATOM 700 C C . THR A 1 87 ? -15.467 -3.353 -6.233 1.00 77.62 87 THR A C 1
ATOM 702 O O . THR A 1 87 ? -15.484 -3.531 -5.016 1.00 77.62 87 THR A O 1
ATOM 705 N N . GLU A 1 88 ? -16.206 -2.414 -6.835 1.00 72.06 88 GLU A N 1
ATOM 706 C CA . GLU A 1 88 ? -16.998 -1.374 -6.140 1.00 72.06 88 GLU A CA 1
ATOM 707 C C . GLU A 1 88 ? -17.954 -1.949 -5.067 1.00 72.06 88 GLU A C 1
ATOM 709 O O . GLU A 1 88 ? -18.154 -1.340 -4.018 1.00 72.06 88 GLU A O 1
ATOM 714 N N . ASP A 1 89 ? -18.427 -3.184 -5.265 1.00 76.62 89 ASP A N 1
ATOM 715 C CA . ASP A 1 89 ? -19.329 -3.913 -4.364 1.00 76.62 89 ASP A CA 1
ATOM 716 C C . ASP A 1 89 ? -18.650 -4.843 -3.342 1.00 76.62 89 ASP A C 1
ATOM 718 O O . ASP A 1 89 ? -19.341 -5.576 -2.638 1.00 76.62 89 ASP A O 1
ATOM 722 N N . SER A 1 90 ? -17.318 -4.877 -3.228 1.00 82.06 90 SER A N 1
ATOM 723 C CA . SER A 1 90 ? -16.680 -5.726 -2.207 1.00 82.06 90 SER A CA 1
ATOM 724 C C . SER A 1 90 ? -16.736 -5.069 -0.823 1.00 82.06 90 SER A C 1
ATOM 726 O O . SER A 1 90 ? -16.054 -4.057 -0.594 1.00 82.06 90 SER A O 1
ATOM 728 N N . PRO A 1 91 ? -17.513 -5.633 0.124 1.00 88.69 91 PRO A N 1
ATOM 729 C CA . PRO A 1 91 ? -17.551 -5.131 1.487 1.00 88.69 91 PRO A CA 1
ATOM 730 C C . PRO A 1 91 ? -16.211 -5.378 2.189 1.00 88.69 91 PRO A C 1
ATOM 732 O O . PRO A 1 91 ? -15.477 -6.311 1.858 1.00 88.69 91 PRO A O 1
ATOM 735 N N . ILE A 1 92 ? -15.911 -4.556 3.199 1.00 87.94 92 ILE A N 1
ATOM 736 C CA . ILE A 1 92 ? -14.775 -4.806 4.094 1.00 87.94 92 ILE A CA 1
ATOM 737 C C . ILE A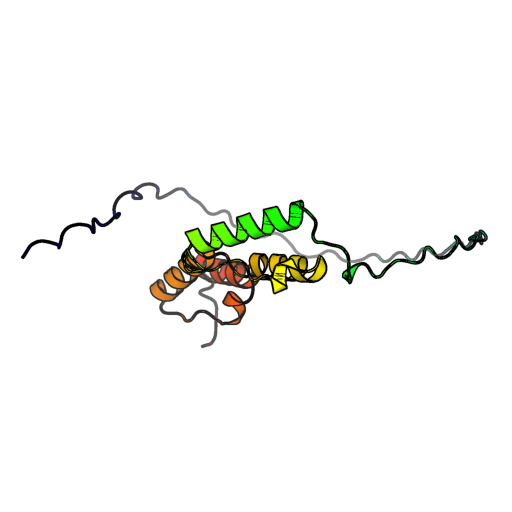 1 92 ? -15.032 -6.141 4.813 1.00 87.94 92 ILE A C 1
ATOM 739 O O . ILE A 1 92 ? -16.106 -6.289 5.408 1.00 87.94 92 ILE A O 1
ATOM 743 N N . PRO A 1 93 ? -14.085 -7.095 4.803 1.00 91.06 93 PRO A N 1
ATOM 744 C CA . PRO A 1 93 ? -14.268 -8.378 5.470 1.00 91.06 93 PRO A CA 1
ATOM 745 C C . PRO A 1 93 ? -14.562 -8.183 6.960 1.00 91.06 93 PRO A C 1
ATOM 747 O O . PRO A 1 93 ? -13.777 -7.567 7.686 1.00 91.06 93 PRO A O 1
ATOM 750 N N . SER A 1 94 ? -15.695 -8.708 7.434 1.00 89.25 94 SER A N 1
ATOM 751 C CA . SER A 1 94 ? -16.146 -8.524 8.820 1.00 89.25 94 SER A CA 1
ATOM 752 C C . SER A 1 94 ? -15.159 -9.094 9.841 1.00 89.25 94 SER A C 1
ATOM 754 O O . SER A 1 94 ? -15.007 -8.546 10.927 1.00 89.25 94 SER A O 1
ATOM 756 N N . GLU A 1 95 ? -14.439 -10.153 9.469 1.00 90.56 95 GLU A N 1
ATOM 757 C CA . GLU A 1 95 ? -13.371 -10.766 10.269 1.00 90.56 95 GLU A CA 1
ATOM 758 C C . GLU A 1 95 ? -12.207 -9.808 10.558 1.00 90.56 95 GLU A C 1
ATOM 760 O O . GLU A 1 95 ? -11.667 -9.802 11.662 1.00 90.56 95 GLU A O 1
ATOM 765 N N . ARG A 1 96 ? -11.879 -8.921 9.610 1.00 90.62 96 ARG A N 1
ATOM 766 C CA . ARG A 1 96 ? -10.792 -7.941 9.739 1.00 90.62 96 ARG A CA 1
ATOM 767 C C . ARG A 1 96 ? -11.176 -6.737 10.598 1.00 90.62 96 ARG A C 1
ATOM 769 O O . ARG A 1 96 ? -10.305 -6.005 11.043 1.00 90.62 96 ARG A O 1
ATOM 776 N N . ILE A 1 97 ? -12.467 -6.528 10.857 1.00 91.50 97 ILE A N 1
ATOM 777 C CA . ILE A 1 97 ? -12.974 -5.445 11.717 1.00 91.50 97 ILE A CA 1
ATOM 778 C C . ILE A 1 97 ? -13.613 -5.967 13.010 1.00 91.50 97 ILE A C 1
ATOM 780 O O . ILE A 1 97 ? -14.252 -5.197 13.722 1.00 91.50 97 ILE A O 1
ATOM 784 N N . ALA A 1 98 ? -13.458 -7.257 13.323 1.00 90.38 98 ALA A N 1
ATOM 785 C CA . ALA A 1 98 ? -14.080 -7.876 14.492 1.00 90.38 98 ALA A CA 1
ATOM 786 C C . ALA A 1 98 ? -13.401 -7.468 15.810 1.00 90.38 98 ALA A C 1
ATOM 788 O O . ALA A 1 98 ? -14.074 -7.242 16.815 1.00 90.38 98 ALA A O 1
ATOM 789 N N . THR A 1 99 ? -12.072 -7.349 15.811 1.00 90.94 99 THR A N 1
ATOM 790 C CA . THR A 1 99 ? -11.280 -7.036 17.008 1.00 90.94 99 THR A CA 1
ATOM 791 C C . THR A 1 99 ? -10.318 -5.887 16.747 1.00 90.94 99 THR A C 1
ATOM 793 O O . THR A 1 99 ? -9.955 -5.586 15.606 1.00 90.94 99 THR A O 1
ATOM 796 N N . ARG A 1 100 ? -9.882 -5.224 17.824 1.00 89.62 100 ARG A N 1
ATOM 797 C CA . ARG A 1 100 ? -8.874 -4.161 17.741 1.00 89.62 100 ARG A CA 1
ATOM 798 C C . ARG A 1 100 ? -7.539 -4.644 17.157 1.00 89.62 100 ARG A C 1
ATOM 800 O O . ARG A 1 100 ? -6.835 -3.855 16.528 1.00 89.62 100 ARG A O 1
ATOM 807 N N . GLU A 1 101 ? -7.182 -5.899 17.386 1.00 89.88 101 GLU A N 1
ATOM 808 C CA . GLU A 1 101 ? -5.951 -6.497 16.868 1.00 89.88 101 GLU A CA 1
ATOM 809 C C . GLU A 1 101 ? -6.081 -6.764 15.366 1.00 89.88 101 GLU A C 1
ATOM 811 O O . GLU A 1 101 ? -5.322 -6.191 14.588 1.00 89.88 101 GLU A O 1
ATOM 816 N N . ALA A 1 102 ? -7.151 -7.454 14.950 1.00 91.31 102 ALA A N 1
ATOM 817 C CA . ALA A 1 102 ? -7.424 -7.745 13.543 1.00 91.31 102 ALA A CA 1
ATOM 818 C C . ALA A 1 102 ? -7.522 -6.475 12.684 1.00 91.31 102 ALA A C 1
ATOM 820 O O . ALA A 1 102 ? -6.986 -6.434 11.578 1.00 91.31 1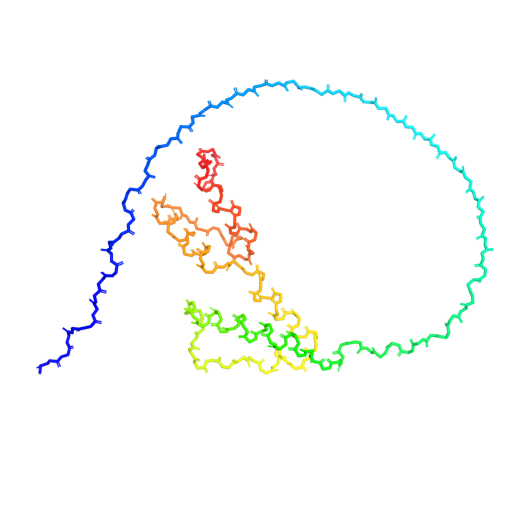02 ALA A O 1
ATOM 821 N N . ILE A 1 103 ? -8.152 -5.407 13.198 1.00 92.94 103 ILE A N 1
ATOM 822 C CA . ILE A 1 103 ? -8.246 -4.145 12.454 1.00 92.94 103 ILE A CA 1
ATOM 823 C C . ILE A 1 103 ? -6.896 -3.437 12.341 1.00 92.94 103 ILE A C 1
ATOM 825 O O . ILE A 1 103 ? -6.655 -2.757 11.350 1.00 92.94 103 ILE A O 1
ATOM 829 N N . SER A 1 104 ? -6.022 -3.569 13.343 1.00 91.75 104 SER A N 1
ATOM 830 C CA . SER A 1 104 ? -4.692 -2.952 13.303 1.00 91.75 104 SER A CA 1
ATOM 831 C C . SER A 1 104 ? -3.810 -3.670 12.291 1.00 91.75 104 SER A C 1
ATOM 833 O O . SER A 1 104 ? -3.248 -3.010 11.426 1.00 91.75 104 SER A O 1
ATOM 835 N N . GLU A 1 105 ? -3.797 -5.005 12.322 1.00 90.19 105 GLU A N 1
ATOM 836 C CA . GLU A 1 105 ? -3.118 -5.822 11.311 1.00 90.19 105 GLU A CA 1
ATOM 837 C C . GLU A 1 105 ? -3.629 -5.505 9.907 1.00 90.19 105 GLU A C 1
ATOM 839 O O . GLU A 1 105 ? -2.848 -5.323 8.981 1.00 90.19 105 GLU A O 1
ATOM 844 N N . PHE A 1 106 ? -4.944 -5.355 9.748 1.00 92.06 106 PHE A N 1
ATOM 845 C CA . PHE A 1 106 ? -5.527 -5.011 8.460 1.00 92.06 106 PHE A CA 1
ATOM 846 C C . PHE A 1 106 ? -5.131 -3.608 7.982 1.00 92.06 106 PHE A C 1
ATOM 848 O O . PHE A 1 106 ? -4.846 -3.414 6.804 1.00 92.06 106 PHE A O 1
ATOM 855 N N . ILE A 1 107 ? -5.072 -2.616 8.876 1.00 91.38 107 ILE A N 1
ATOM 856 C CA . ILE A 1 107 ? -4.543 -1.284 8.545 1.00 91.38 107 ILE A CA 1
ATOM 857 C C . ILE A 1 107 ? -3.080 -1.392 8.101 1.00 91.38 107 ILE A C 1
ATOM 859 O O . ILE A 1 107 ? -2.707 -0.774 7.104 1.00 91.38 107 ILE A O 1
ATOM 863 N N . ASP A 1 108 ? -2.271 -2.182 8.803 1.00 88.12 108 ASP A N 1
ATOM 864 C CA . ASP A 1 108 ? -0.861 -2.380 8.473 1.00 88.12 108 ASP A CA 1
ATOM 865 C C . ASP A 1 108 ? -0.689 -3.096 7.126 1.00 88.12 108 ASP A C 1
ATOM 867 O O . ASP A 1 108 ? 0.157 -2.688 6.333 1.00 88.12 108 ASP A O 1
ATOM 871 N N . GLU A 1 109 ? -1.535 -4.079 6.801 1.00 86.44 109 GLU A N 1
ATOM 872 C CA . GLU A 1 109 ? -1.599 -4.704 5.472 1.00 86.44 109 GLU A CA 1
ATOM 873 C C . GLU A 1 109 ? -1.951 -3.671 4.385 1.00 86.44 109 GLU A C 1
ATOM 875 O O . GLU A 1 109 ? -1.288 -3.597 3.347 1.00 86.44 109 GLU A O 1
ATOM 880 N N . LEU A 1 110 ? -2.958 -2.823 4.633 1.00 85.31 110 LEU A N 1
ATOM 881 C CA . LEU A 1 110 ? -3.398 -1.786 3.691 1.00 85.31 110 LEU A CA 1
ATOM 882 C C . LEU A 1 110 ? -2.337 -0.692 3.469 1.00 85.31 110 LEU A C 1
ATOM 884 O O . LEU A 1 110 ? -2.280 -0.112 2.384 1.00 85.31 110 LEU A O 1
ATOM 888 N N . ILE A 1 111 ? -1.516 -0.386 4.480 1.00 86.25 111 ILE A N 1
ATOM 889 C CA . ILE A 1 111 ? -0.471 0.654 4.427 1.00 86.25 111 ILE A CA 1
ATOM 890 C C . ILE A 1 111 ? 0.886 0.091 3.973 1.00 86.25 111 ILE A C 1
ATOM 892 O O . ILE A 1 111 ? 1.687 0.823 3.382 1.00 86.25 111 ILE A O 1
ATOM 896 N N . GLY A 1 112 ? 1.164 -1.180 4.263 1.00 84.75 112 GLY A N 1
ATOM 897 C CA . GLY A 1 112 ? 2.469 -1.814 4.071 1.00 84.75 112 GLY A CA 1
ATOM 898 C C . GLY A 1 112 ? 2.847 -2.015 2.605 1.00 84.75 112 GLY A C 1
ATOM 899 O O . GLY A 1 112 ? 4.029 -1.925 2.252 1.00 84.75 112 GLY A O 1
ATOM 900 N N . GLY A 1 113 ? 1.849 -2.218 1.745 1.00 86.19 113 GLY A N 1
ATOM 901 C CA . GLY A 1 113 ? 2.038 -2.371 0.307 1.00 86.19 113 GLY A CA 1
ATOM 902 C C . GLY A 1 113 ? 2.430 -1.067 -0.410 1.00 86.19 113 GLY A C 1
ATOM 903 O O . GLY A 1 113 ? 2.184 0.041 0.080 1.00 86.19 113 GLY A O 1
ATOM 904 N N . PRO A 1 114 ? 3.050 -1.162 -1.597 1.00 87.56 114 PRO A N 1
ATOM 905 C CA . PRO A 1 114 ? 3.312 0.001 -2.431 1.00 87.56 114 PRO A CA 1
ATOM 906 C C . PRO A 1 114 ? 2.017 0.669 -2.885 1.00 87.56 114 PRO A C 1
ATOM 908 O O . PRO A 1 114 ? 1.024 0.011 -3.195 1.00 87.56 114 PRO A O 1
ATOM 911 N N . SER A 1 115 ? 2.031 2.001 -2.968 1.00 87.06 115 SER A N 1
ATOM 912 C CA . SER A 1 115 ? 0.862 2.714 -3.475 1.00 87.06 115 SER A CA 1
ATOM 913 C C . SER A 1 115 ? 0.641 2.363 -4.951 1.00 87.06 115 SER A C 1
ATOM 915 O O . SER A 1 115 ? 1.605 2.180 -5.698 1.00 87.06 115 SER A O 1
ATOM 917 N N . PRO A 1 116 ? -0.599 2.325 -5.452 1.00 82.25 116 PRO A N 1
ATOM 918 C CA . PRO A 1 116 ? -0.825 2.033 -6.864 1.00 82.25 116 PRO A CA 1
ATOM 919 C C . PRO A 1 116 ? -0.256 3.099 -7.803 1.00 82.25 116 PRO A C 1
ATOM 921 O O . PRO A 1 116 ? 0.013 2.796 -8.963 1.00 82.25 116 PRO A O 1
ATOM 924 N N . GLN A 1 117 ? -0.001 4.326 -7.328 1.00 88.06 117 GLN A N 1
ATOM 925 C CA . GLN A 1 117 ? 0.791 5.301 -8.087 1.00 88.06 117 GLN A CA 1
ATOM 926 C C . GLN A 1 117 ? 2.241 4.832 -8.253 1.00 88.06 117 GLN A C 1
ATOM 928 O O . GLN A 1 117 ? 2.772 4.904 -9.361 1.00 88.06 117 GLN A O 1
ATOM 933 N N . GLN A 1 118 ? 2.855 4.306 -7.186 1.00 92.25 118 GLN A N 1
ATOM 934 C CA . GLN A 1 118 ? 4.175 3.681 -7.260 1.00 92.25 118 GLN A CA 1
ATOM 935 C C . GLN A 1 118 ? 4.138 2.474 -8.198 1.00 92.25 118 GLN A C 1
ATOM 937 O O . GLN A 1 118 ? 4.949 2.421 -9.111 1.00 92.25 118 GLN A O 1
ATOM 942 N N . VAL A 1 119 ? 3.153 1.577 -8.080 1.00 92.06 119 VAL A N 1
ATOM 943 C CA . VAL A 1 119 ? 3.026 0.406 -8.971 1.00 92.06 119 VAL A CA 1
ATOM 944 C C . VAL A 1 119 ? 2.855 0.823 -10.438 1.00 92.06 119 VAL A C 1
ATOM 946 O O . VAL A 1 119 ? 3.561 0.316 -11.307 1.00 92.06 119 VAL A O 1
ATOM 949 N N . LYS A 1 120 ? 1.985 1.797 -10.748 1.00 92.25 120 LYS A N 1
ATOM 950 C CA . LYS A 1 120 ? 1.834 2.335 -12.115 1.00 92.25 120 LYS A CA 1
ATOM 951 C C . LYS A 1 120 ? 3.137 2.915 -12.649 1.00 92.25 120 LYS A C 1
ATOM 953 O O . LYS A 1 120 ? 3.469 2.698 -13.819 1.00 92.25 120 LYS A O 1
ATOM 958 N N . LEU A 1 121 ? 3.862 3.659 -11.815 1.00 94.12 121 LEU A N 1
ATOM 959 C CA . LEU A 1 121 ? 5.158 4.213 -12.183 1.00 94.12 121 LEU A CA 1
ATOM 960 C C . LEU A 1 121 ? 6.175 3.092 -12.421 1.00 94.12 121 LEU A C 1
ATOM 962 O O . LEU A 1 121 ? 6.855 3.117 -13.444 1.00 94.12 121 LEU A O 1
ATOM 966 N N . MET A 1 122 ? 6.207 2.072 -11.559 1.00 95.81 122 MET A N 1
ATOM 967 C CA . MET A 1 122 ? 7.078 0.908 -11.703 1.00 95.81 122 MET A CA 1
ATOM 968 C C . MET A 1 122 ? 6.825 0.171 -13.013 1.00 95.81 122 MET A C 1
ATOM 970 O O . MET A 1 122 ? 7.755 -0.027 -13.785 1.00 95.81 122 MET A O 1
ATOM 974 N N . VAL A 1 123 ? 5.564 -0.143 -13.325 1.00 95.31 123 VAL A N 1
ATOM 975 C CA . VAL A 1 123 ? 5.167 -0.787 -14.588 1.00 95.31 123 VAL A CA 1
ATOM 976 C C . VAL A 1 123 ? 5.548 0.071 -15.794 1.00 95.31 123 VAL A C 1
ATOM 978 O O . VAL A 1 123 ? 6.066 -0.439 -16.789 1.00 95.31 123 VAL A O 1
ATOM 981 N N . SER A 1 124 ? 5.341 1.386 -15.712 1.00 95.00 124 SER A N 1
ATOM 982 C CA . SER A 1 124 ? 5.694 2.311 -16.794 1.00 95.00 124 SER A CA 1
ATOM 983 C C . SER A 1 124 ? 7.207 2.378 -17.025 1.00 95.00 124 SER A C 1
ATOM 985 O O . SER A 1 124 ? 7.652 2.372 -18.176 1.00 95.00 124 SER A O 1
ATOM 987 N N . LEU A 1 125 ? 8.002 2.415 -15.951 1.00 94.00 125 LEU A N 1
ATOM 988 C CA . LEU A 1 125 ? 9.466 2.419 -15.997 1.00 94.00 125 LEU A CA 1
ATOM 989 C C . LEU A 1 125 ? 10.018 1.078 -16.492 1.00 94.00 125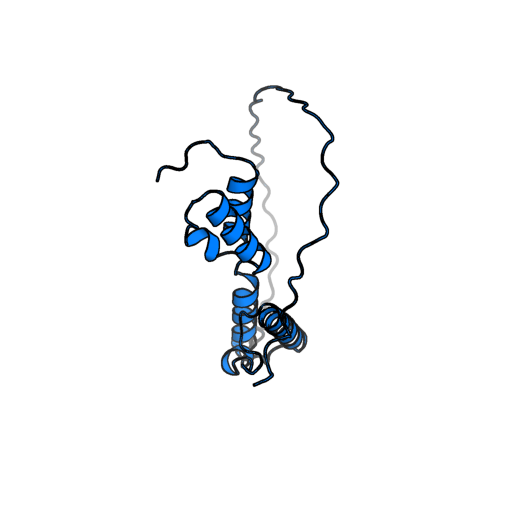 LEU A C 1
ATOM 991 O O . LEU A 1 125 ? 10.841 1.069 -17.408 1.00 94.00 125 LEU A O 1
ATOM 995 N N . ALA A 1 126 ? 9.507 -0.033 -15.960 1.00 94.94 126 ALA A N 1
ATOM 996 C CA . ALA A 1 126 ? 9.844 -1.394 -16.363 1.00 94.94 126 ALA A CA 1
ATOM 997 C C . ALA A 1 126 ? 9.610 -1.598 -17.861 1.00 94.94 126 ALA A C 1
ATOM 999 O O . ALA A 1 126 ? 10.509 -2.009 -18.592 1.00 94.94 126 ALA A O 1
ATOM 1000 N N . ARG A 1 127 ? 8.436 -1.186 -18.360 1.00 94.06 127 ARG A N 1
ATOM 1001 C CA . ARG A 1 127 ? 8.105 -1.245 -19.788 1.00 94.06 127 ARG A CA 1
ATOM 1002 C C . ARG A 1 127 ? 9.011 -0.352 -20.635 1.00 94.06 127 ARG A C 1
ATOM 1004 O O . ARG A 1 127 ? 9.444 -0.776 -21.703 1.00 94.06 127 ARG A O 1
ATOM 1011 N N . ARG A 1 128 ? 9.293 0.878 -20.188 1.00 93.06 128 ARG A N 1
ATOM 1012 C CA . ARG A 1 128 ? 10.142 1.829 -20.927 1.00 93.06 128 ARG A CA 1
ATOM 1013 C C . ARG A 1 128 ? 11.582 1.330 -21.050 1.00 93.06 128 ARG A C 1
ATOM 1015 O O . ARG A 1 128 ? 12.180 1.508 -22.106 1.00 93.06 128 ARG A O 1
ATOM 1022 N N . ARG A 1 129 ? 12.122 0.714 -19.995 1.00 91.31 129 ARG A N 1
ATOM 1023 C CA . ARG A 1 129 ? 13.498 0.191 -19.961 1.00 91.31 129 ARG A CA 1
ATOM 1024 C C . ARG A 1 129 ? 13.619 -1.287 -20.338 1.00 91.31 129 ARG A C 1
ATOM 1026 O O . ARG A 1 129 ? 14.733 -1.778 -20.439 1.00 91.31 129 ARG A O 1
ATOM 1033 N N . LYS A 1 130 ? 12.496 -1.972 -20.589 1.00 93.31 130 LYS A N 1
ATOM 1034 C CA . LYS A 1 130 ? 12.418 -3.417 -20.873 1.00 93.31 130 LYS A CA 1
ATOM 1035 C C . LYS A 1 130 ? 13.065 -4.283 -19.780 1.00 93.31 130 LYS A C 1
ATOM 1037 O O . LYS A 1 130 ? 13.710 -5.278 -20.084 1.00 93.31 130 LYS A O 1
ATOM 1042 N N . ILE A 1 131 ? 12.873 -3.902 -18.519 1.00 92.94 131 ILE A N 1
ATOM 1043 C CA . ILE A 1 131 ? 13.360 -4.638 -17.342 1.00 92.94 131 ILE A CA 1
ATOM 1044 C C . ILE A 1 131 ? 12.189 -5.267 -16.584 1.00 92.94 131 ILE A C 1
ATOM 1046 O O . ILE A 1 131 ? 11.072 -4.747 -16.621 1.00 92.94 131 ILE A O 1
ATOM 1050 N N . GLY A 1 132 ? 12.442 -6.379 -15.894 1.00 93.31 132 GLY A N 1
ATOM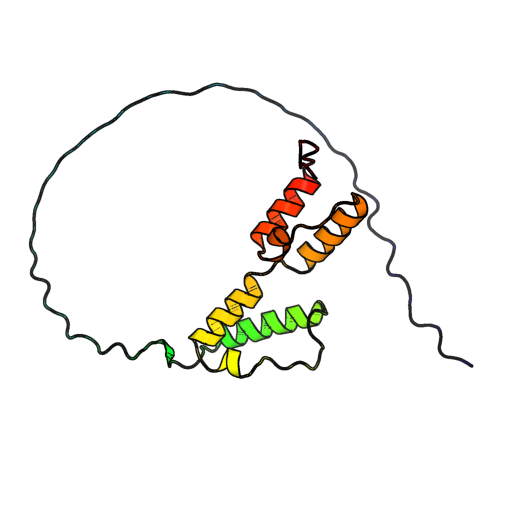 1051 C CA . GLY A 1 132 ? 11.481 -6.975 -14.967 1.00 93.31 132 GLY A CA 1
ATOM 1052 C C . GLY A 1 132 ? 11.353 -6.165 -13.674 1.00 93.31 132 GLY A C 1
ATOM 1053 O O . GLY A 1 132 ? 12.273 -5.444 -13.288 1.00 93.31 132 GLY A O 1
ATOM 1054 N N . ILE A 1 133 ? 10.209 -6.291 -12.999 1.00 94.88 133 ILE A N 1
ATOM 1055 C CA . ILE A 1 133 ? 10.023 -5.767 -11.641 1.00 94.88 133 ILE A CA 1
ATOM 1056 C C . ILE A 1 133 ? 10.320 -6.912 -10.664 1.00 94.88 133 ILE A C 1
ATOM 1058 O O . ILE A 1 133 ? 9.649 -7.942 -10.755 1.00 94.88 133 ILE A O 1
ATOM 1062 N N . PRO A 1 134 ? 11.288 -6.772 -9.743 1.00 94.62 134 PRO A N 1
ATOM 1063 C CA . PRO A 1 134 ? 11.559 -7.801 -8.748 1.00 94.62 134 PRO A CA 1
ATOM 1064 C C . PRO A 1 134 ? 10.389 -7.913 -7.762 1.00 94.62 134 PRO A C 1
ATOM 1066 O O . PRO A 1 134 ? 9.798 -6.903 -7.373 1.00 94.62 134 PRO A O 1
ATOM 1069 N N . ALA A 1 135 ? 10.073 -9.139 -7.335 1.00 91.81 135 ALA A N 1
ATOM 1070 C CA . ALA A 1 135 ? 8.971 -9.405 -6.406 1.00 91.81 135 ALA A CA 1
ATOM 1071 C C . ALA A 1 135 ? 9.139 -8.641 -5.080 1.00 91.81 135 ALA A C 1
ATOM 1073 O O . ALA A 1 135 ? 8.186 -8.036 -4.596 1.00 91.81 135 ALA A O 1
ATOM 1074 N N . GLU A 1 136 ? 10.370 -8.555 -4.572 1.00 91.50 136 GLU A N 1
ATOM 1075 C CA . GLU A 1 136 ? 10.718 -7.831 -3.339 1.00 91.50 136 GLU A CA 1
ATOM 1076 C C . GLU A 1 136 ? 10.330 -6.343 -3.386 1.00 91.50 136 GLU A C 1
ATOM 1078 O O . GLU A 1 136 ? 9.961 -5.747 -2.371 1.00 91.50 136 GLU A O 1
ATOM 1083 N N . ALA A 1 137 ? 10.359 -5.725 -4.574 1.00 92.56 137 ALA A N 1
ATOM 1084 C CA . ALA A 1 137 ? 9.948 -4.334 -4.736 1.00 92.56 137 ALA A CA 1
ATOM 1085 C C . ALA A 1 137 ? 8.421 -4.161 -4.694 1.00 92.56 137 ALA A C 1
ATOM 1087 O O . ALA A 1 137 ? 7.946 -3.059 -4.436 1.00 92.56 137 ALA A O 1
ATOM 1088 N N . LEU A 1 138 ? 7.647 -5.223 -4.934 1.00 90.69 138 LEU A N 1
ATOM 1089 C CA . LEU A 1 138 ? 6.184 -5.199 -4.866 1.00 90.69 138 LEU A CA 1
ATOM 1090 C C . LEU A 1 138 ? 5.645 -5.556 -3.476 1.00 90.69 138 LEU A C 1
ATOM 1092 O O . LEU A 1 138 ? 4.511 -5.199 -3.172 1.00 90.69 138 LEU A O 1
ATOM 1096 N N . GLU A 1 139 ? 6.439 -6.209 -2.626 1.00 86.81 139 GLU A N 1
ATOM 1097 C CA . GLU A 1 139 ? 6.000 -6.612 -1.284 1.00 86.81 139 GLU A CA 1
ATOM 1098 C C . GLU A 1 139 ? 5.803 -5.425 -0.340 1.00 86.81 139 GLU A C 1
ATOM 1100 O O . GLU A 1 139 ? 4.863 -5.402 0.452 1.00 86.81 139 GLU A O 1
ATOM 1105 N N . LYS A 1 140 ? 6.700 -4.433 -0.397 1.00 88.88 140 LYS A N 1
ATOM 1106 C CA . LYS A 1 140 ? 6.729 -3.323 0.563 1.00 88.88 140 LYS A CA 1
ATOM 1107 C C . LYS A 1 140 ? 6.800 -1.979 -0.135 1.00 88.88 140 LYS A C 1
ATOM 1109 O O . LYS A 1 140 ? 7.555 -1.787 -1.088 1.00 88.88 140 LYS A O 1
ATOM 1114 N N . LYS A 1 141 ? 6.127 -0.985 0.447 1.00 89.31 141 LYS A N 1
ATOM 1115 C CA . LYS A 1 141 ? 6.179 0.415 -0.000 1.00 89.31 141 LYS A CA 1
ATOM 1116 C C . LYS A 1 141 ? 7.600 0.970 -0.125 1.00 89.31 141 LYS A C 1
ATOM 1118 O O . LYS A 1 141 ? 7.896 1.709 -1.066 1.00 89.31 141 LYS A O 1
ATOM 1123 N N . ALA A 1 142 ? 8.468 0.615 0.823 1.00 89.06 142 ALA A N 1
ATOM 1124 C CA . ALA A 1 142 ? 9.872 1.017 0.820 1.00 89.06 142 ALA A CA 1
ATOM 1125 C C . ALA A 1 142 ? 10.657 0.362 -0.329 1.00 89.06 142 ALA A C 1
ATOM 1127 O O . ALA A 1 142 ? 11.442 1.043 -0.983 1.00 89.06 142 ALA A O 1
ATOM 1128 N N . GLY A 1 143 ? 10.396 -0.919 -0.617 1.00 92.31 143 GLY A N 1
ATOM 1129 C CA . GLY A 1 143 ? 11.016 -1.642 -1.731 1.00 92.31 143 GLY A CA 1
ATOM 1130 C C . GLY A 1 143 ? 10.653 -1.025 -3.081 1.00 92.31 143 GLY A C 1
ATOM 1131 O O . GLY A 1 143 ? 11.534 -0.749 -3.893 1.00 92.31 143 GLY A O 1
ATOM 1132 N N . ALA A 1 144 ? 9.375 -0.693 -3.281 1.00 94.00 144 ALA A N 1
ATOM 1133 C CA . ALA A 1 144 ? 8.924 0.009 -4.480 1.00 94.00 144 ALA A CA 1
ATOM 1134 C C . ALA A 1 144 ? 9.599 1.371 -4.648 1.00 94.00 144 ALA A C 1
ATOM 1136 O O . ALA A 1 144 ? 10.053 1.704 -5.740 1.00 94.00 144 ALA A O 1
ATOM 1137 N N . ALA A 1 145 ? 9.675 2.165 -3.573 1.00 93.38 145 ALA A N 1
ATOM 1138 C CA . ALA A 1 145 ? 10.328 3.470 -3.613 1.00 93.38 145 ALA A CA 1
ATOM 1139 C C . ALA A 1 145 ? 11.816 3.352 -3.976 1.00 93.38 145 ALA A C 1
ATOM 1141 O O . ALA A 1 145 ? 12.268 4.057 -4.873 1.00 93.38 145 ALA A O 1
ATOM 1142 N N . ALA A 1 146 ? 12.545 2.433 -3.334 1.00 94.12 146 ALA A N 1
ATOM 1143 C CA . ALA A 1 146 ? 13.963 2.199 -3.602 1.00 94.12 146 ALA A CA 1
ATOM 1144 C C . ALA A 1 146 ? 14.212 1.736 -5.046 1.00 94.12 146 ALA A C 1
ATOM 1146 O O . ALA A 1 146 ? 15.131 2.219 -5.703 1.00 94.12 146 ALA A O 1
ATOM 1147 N N . TRP A 1 147 ? 13.363 0.847 -5.571 1.00 94.88 147 TRP A N 1
ATOM 1148 C CA . TRP A 1 147 ? 13.462 0.398 -6.958 1.00 94.88 147 TRP A CA 1
ATOM 1149 C C . TRP A 1 147 ? 13.181 1.535 -7.949 1.00 94.88 147 TRP A C 1
ATOM 1151 O O . TRP A 1 147 ? 13.950 1.736 -8.885 1.00 94.88 147 TRP A O 1
ATOM 1161 N N . ILE A 1 148 ? 12.117 2.323 -7.735 1.00 94.69 148 ILE A N 1
ATOM 1162 C CA . ILE A 1 148 ? 11.802 3.484 -8.585 1.00 94.69 148 ILE A CA 1
ATOM 1163 C C . ILE A 1 148 ? 12.981 4.457 -8.598 1.00 94.69 148 ILE A C 1
ATOM 1165 O O . ILE A 1 148 ? 13.375 4.907 -9.671 1.00 94.69 148 ILE A O 1
ATOM 1169 N N . ASP A 1 149 ? 13.546 4.753 -7.427 1.00 94.19 149 ASP A N 1
ATOM 1170 C CA . ASP A 1 149 ? 14.671 5.672 -7.279 1.00 94.19 149 ASP A CA 1
ATOM 1171 C C . ASP A 1 149 ? 15.924 5.162 -8.007 1.00 94.19 149 ASP A C 1
ATOM 1173 O O . ASP A 1 149 ? 16.506 5.893 -8.806 1.00 94.19 149 ASP A O 1
ATOM 1177 N N . SER A 1 150 ? 16.263 3.877 -7.843 1.00 92.31 150 SER A N 1
ATOM 1178 C CA . SER A 1 150 ? 17.367 3.216 -8.555 1.00 92.31 150 SER A CA 1
ATOM 1179 C C . SER A 1 150 ? 17.230 3.334 -10.079 1.00 92.31 150 SER A C 1
ATOM 1181 O O . SER A 1 150 ? 18.183 3.697 -10.777 1.00 92.31 150 SER A O 1
ATOM 1183 N N . ILE A 1 151 ? 16.021 3.108 -10.604 1.00 90.81 151 ILE A N 1
ATOM 1184 C CA . ILE A 1 151 ? 15.754 3.219 -12.038 1.00 90.81 151 ILE A CA 1
ATOM 1185 C C . ILE A 1 151 ? 15.746 4.679 -12.503 1.00 90.81 151 ILE A C 1
ATOM 1187 O O . ILE A 1 151 ? 16.265 4.977 -13.578 1.00 90.81 151 ILE A O 1
ATOM 1191 N N . MET A 1 152 ? 15.164 5.609 -11.743 1.00 89.31 152 MET A N 1
ATOM 1192 C CA . MET A 1 152 ? 15.059 7.017 -12.142 1.00 89.31 152 MET A CA 1
ATOM 1193 C C . MET A 1 152 ? 16.396 7.755 -12.079 1.00 89.31 152 MET A C 1
ATOM 1195 O O . MET A 1 152 ? 16.709 8.490 -13.015 1.00 89.31 152 MET A O 1
ATOM 1199 N N . ASN A 1 153 ? 17.191 7.519 -11.036 1.00 87.00 153 ASN A N 1
ATOM 1200 C CA . ASN A 1 153 ? 18.475 8.191 -10.823 1.00 87.00 153 ASN A CA 1
ATOM 1201 C C . ASN A 1 153 ? 19.622 7.581 -11.636 1.00 87.00 153 ASN A C 1
ATOM 1203 O O . ASN A 1 153 ? 20.739 8.088 -11.589 1.00 87.00 153 ASN A O 1
ATOM 1207 N N . GLY A 1 154 ? 19.344 6.551 -12.439 1.00 65.06 154 GLY A N 1
ATOM 1208 C CA . GLY A 1 154 ? 20.290 6.068 -13.435 1.00 65.06 154 GLY A CA 1
ATOM 1209 C C . GLY A 1 154 ? 21.467 5.328 -12.819 1.00 65.06 154 GLY A C 1
ATOM 1210 O O . GLY A 1 154 ? 22.615 5.624 -13.142 1.00 65.06 154 GLY A O 1
ATOM 1211 N N . ALA A 1 155 ? 21.192 4.312 -12.001 1.00 52.81 155 ALA A N 1
ATOM 1212 C CA . ALA A 1 155 ? 22.148 3.222 -11.870 1.00 52.81 155 ALA A CA 1
ATOM 1213 C C . ALA A 1 155 ? 22.167 2.420 -13.191 1.00 52.81 155 ALA A C 1
ATOM 1215 O O . ALA A 1 155 ? 21.574 1.355 -13.306 1.00 52.81 155 ALA A O 1
ATOM 1216 N N . ASP A 1 156 ? 22.860 2.960 -14.198 1.00 51.69 156 ASP A N 1
ATOM 1217 C CA . ASP A 1 156 ? 23.486 2.196 -15.293 1.00 51.69 156 ASP A CA 1
ATOM 1218 C C . ASP A 1 156 ? 24.644 1.310 -14.771 1.00 51.69 156 ASP A C 1
ATOM 1220 O O . ASP A 1 156 ? 25.349 0.656 -15.533 1.00 51.69 156 ASP A O 1
ATOM 1224 N N . SER A 1 157 ? 24.866 1.279 -13.457 1.00 51.22 157 SER A N 1
ATOM 1225 C CA . SER A 1 157 ? 25.886 0.482 -12.793 1.00 51.22 157 SER A CA 1
ATOM 1226 C C . SER A 1 157 ? 25.295 -0.835 -12.281 1.00 51.22 157 SER A C 1
ATOM 1228 O O . SER A 1 157 ? 24.834 -0.910 -11.145 1.00 51.22 157 SER A O 1
ATOM 1230 N N . ASP A 1 158 ? 25.369 -1.865 -13.123 1.00 50.94 158 ASP A N 1
ATOM 1231 C CA . ASP A 1 158 ? 25.638 -3.246 -12.690 1.00 50.94 158 ASP A CA 1
ATOM 1232 C C . ASP A 1 158 ? 24.532 -3.979 -11.892 1.00 50.94 158 ASP A C 1
ATOM 1234 O O . ASP A 1 158 ? 24.752 -4.464 -10.784 1.00 50.94 158 ASP A O 1
ATOM 1238 N N . ILE A 1 159 ? 23.326 -4.118 -12.459 1.00 54.03 159 ILE A N 1
ATOM 1239 C CA . ILE A 1 159 ? 22.379 -5.150 -11.997 1.00 54.03 159 ILE A CA 1
ATOM 1240 C C . ILE A 1 159 ? 22.603 -6.401 -12.867 1.00 54.03 159 ILE A C 1
ATOM 1242 O O . ILE A 1 159 ? 22.157 -6.399 -14.019 1.00 54.03 159 ILE A O 1
ATOM 1246 N N . PRO A 1 160 ? 23.315 -7.443 -12.387 1.00 51.12 160 PRO A N 1
ATOM 1247 C CA . PRO A 1 160 ? 23.458 -8.688 -13.132 1.00 51.12 160 PRO A CA 1
ATOM 1248 C C . PRO A 1 160 ? 22.085 -9.356 -13.289 1.00 51.12 160 PRO A C 1
ATOM 1250 O O . PRO A 1 160 ? 21.314 -9.443 -12.331 1.00 51.12 160 PRO A O 1
ATOM 1253 N N . PHE A 1 161 ? 21.790 -9.759 -14.527 1.00 47.03 161 PHE A N 1
ATOM 1254 C CA . PHE A 1 161 ? 20.576 -10.470 -14.938 1.00 47.03 161 PHE A CA 1
ATOM 1255 C C . PHE A 1 161 ? 20.507 -11.893 -14.382 1.00 47.03 161 PHE A C 1
ATOM 1257 O O . PHE A 1 161 ? 21.575 -12.541 -14.283 1.00 47.03 161 PHE A O 1
#

Foldseek 3Di:
DDDDDDDDDPDDDDDDDDDDDDDDDDDDDDDDDDDDDDDDDDDDDDDDDDPDPPPPPDPLFADQADPVLVVLLVVLVVVCVVVVVDPPPDDDPVQCRGTNVSSVVVSCQSQFFADVVLVVLVVVLCVVVVHDDDPQLGRGNVSSVVVSCCSVVDCPPDDDD

Radius of gyration: 27.23 Å; chains: 1; bounding box: 67×35×83 Å

Secondary structure (DSSP, 8-state):
-----------------------------------------------------------GGGSPPPHHHHHHHHHHHHHHHHTTSS-TT-PPPGGGGSSHHHHHHHHHHHHHSPPHHHHHHHHHHHHHHT-PPPHHHHH-HHHHHHHHHHHHTT--S----

Sequence (161 aa):
ALIRDIIQPRAQRLEASKHAAYTHFRQGSSPSSSNPRPHQAPQFRQQHSFATPTEFEAPKSQMAPTEKQLNLVKKLWAQQQEWGNITEDSPIPSERIATREAISEFIDELIGGPSPQQVKLMVSLARRRKIGIPAEALEKKAGAAAWIDSIMNGADSDIPF